Protein AF-A0A916NNS1-F1 (afdb_monomer_lite)

Radius of gyration: 16.17 Å; chains: 1; bounding box: 37×43×36 Å

Structure (mmCIF, N/CA/C/O backbone):
data_AF-A0A916NNS1-F1
#
_entry.id   AF-A0A916NNS1-F1
#
loop_
_atom_site.group_PDB
_atom_site.id
_atom_site.type_symbol
_atom_site.label_atom_id
_atom_site.label_alt_id
_atom_site.label_comp_id
_atom_site.label_asym_id
_atom_site.label_entity_id
_atom_site.label_seq_id
_atom_site.pdbx_PDB_ins_code
_atom_site.Cartn_x
_atom_site.Cartn_y
_atom_site.Cartn_z
_atom_site.occupancy
_atom_site.B_iso_or_equiv
_atom_site.auth_seq_id
_atom_site.auth_comp_id
_atom_site.auth_asym_id
_atom_site.auth_atom_id
_atom_site.pdbx_PDB_model_num
ATOM 1 N N . MET A 1 1 ? -0.940 -3.076 -14.529 1.00 65.62 1 MET A N 1
ATOM 2 C CA . MET A 1 1 ? -1.108 -4.507 -14.872 1.00 65.62 1 MET A CA 1
ATOM 3 C C . MET A 1 1 ? -2.119 -4.702 -16.014 1.00 65.62 1 MET A C 1
ATOM 5 O O . MET A 1 1 ? -3.296 -4.867 -15.731 1.00 65.62 1 MET A O 1
ATOM 9 N N . PRO A 1 2 ? -1.710 -4.638 -17.301 1.00 67.69 2 PRO A N 1
ATOM 10 C CA . PRO A 1 2 ? -2.622 -4.842 -18.445 1.00 67.69 2 PRO A CA 1
ATOM 11 C C . PRO A 1 2 ? -3.239 -6.236 -18.439 1.00 67.69 2 PRO A C 1
ATOM 13 O O . PRO A 1 2 ? -4.451 -6.387 -18.490 1.00 67.69 2 PRO A O 1
ATOM 16 N N . THR A 1 3 ? -2.366 -7.232 -18.328 1.00 78.81 3 THR A N 1
ATOM 17 C CA . THR A 1 3 ? -2.692 -8.636 -18.538 1.00 78.81 3 THR A CA 1
ATOM 18 C C . THR A 1 3 ? -3.651 -9.164 -17.479 1.00 78.81 3 THR A C 1
ATOM 20 O O . THR A 1 3 ? -4.584 -9.871 -17.817 1.00 78.81 3 THR A O 1
ATOM 23 N N . ALA A 1 4 ? -3.483 -8.774 -16.210 1.00 79.62 4 ALA A N 1
ATOM 24 C CA . ALA A 1 4 ? -4.420 -9.158 -15.151 1.00 79.62 4 ALA A CA 1
ATOM 25 C C . ALA A 1 4 ? -5.839 -8.628 -15.423 1.00 79.62 4 ALA A C 1
ATOM 27 O O . ALA A 1 4 ? -6.800 -9.367 -15.265 1.00 79.62 4 ALA A O 1
ATOM 28 N N . ARG A 1 5 ? -5.962 -7.387 -15.921 1.00 77.88 5 ARG A N 1
ATOM 29 C CA . ARG A 1 5 ? -7.256 -6.791 -16.286 1.00 77.88 5 ARG A CA 1
ATOM 30 C C . ARG A 1 5 ? -7.891 -7.482 -17.493 1.00 77.88 5 ARG A C 1
ATOM 32 O O . ARG A 1 5 ? -9.084 -7.736 -17.479 1.00 77.88 5 ARG A O 1
ATOM 39 N N . GLU A 1 6 ? -7.102 -7.774 -18.525 1.00 83.25 6 GLU A N 1
ATOM 40 C CA . GLU A 1 6 ? -7.573 -8.496 -19.720 1.00 83.25 6 GLU A CA 1
ATOM 41 C C . GLU A 1 6 ? -8.031 -9.925 -19.405 1.00 83.25 6 GLU A C 1
ATOM 43 O O . GLU A 1 6 ? -8.906 -10.445 -20.088 1.00 83.25 6 GLU A O 1
ATOM 48 N N . LEU A 1 7 ? -7.456 -10.546 -18.372 1.00 88.75 7 LEU A N 1
ATOM 49 C CA . LEU A 1 7 ? -7.807 -11.889 -17.910 1.00 88.75 7 LEU A CA 1
ATOM 50 C C . LEU A 1 7 ? -8.860 -11.902 -16.789 1.00 88.75 7 LEU A C 1
ATOM 52 O O . LEU A 1 7 ? -9.134 -12.974 -16.260 1.00 88.75 7 LEU A O 1
ATOM 56 N N . GLU A 1 8 ? -9.413 -10.744 -16.408 1.00 85.31 8 GLU A N 1
ATOM 57 C CA . GLU A 1 8 ? -10.371 -10.603 -15.295 1.00 85.31 8 GLU A CA 1
ATOM 58 C C . GLU A 1 8 ? -9.856 -11.196 -13.967 1.00 85.31 8 GLU A C 1
ATOM 60 O O . GLU A 1 8 ? -10.597 -11.775 -13.175 1.00 85.31 8 GLU A O 1
ATOM 65 N N . ILE A 1 9 ? -8.551 -11.061 -13.719 1.00 83.38 9 ILE A N 1
ATOM 66 C CA . ILE A 1 9 ? -7.900 -11.501 -12.484 1.00 83.38 9 ILE A CA 1
ATOM 67 C C . ILE A 1 9 ? -7.786 -10.313 -11.532 1.00 83.38 9 ILE A C 1
ATOM 69 O O . ILE A 1 9 ? -7.080 -9.339 -11.818 1.00 83.38 9 ILE A O 1
ATOM 73 N N . ASP A 1 10 ? -8.409 -10.439 -10.362 1.00 79.06 10 ASP A N 1
ATOM 74 C CA . ASP A 1 10 ? -8.270 -9.470 -9.278 1.00 79.06 10 ASP A CA 1
ATOM 75 C C . ASP A 1 10 ? -6.840 -9.444 -8.721 1.00 79.06 10 ASP A C 1
ATOM 77 O O . ASP A 1 10 ? -6.201 -10.479 -8.503 1.00 79.06 10 ASP A O 1
ATOM 81 N N . VAL A 1 11 ? -6.335 -8.241 -8.440 1.00 77.38 11 VAL A N 1
ATOM 82 C CA . VAL A 1 11 ? -4.987 -8.040 -7.893 1.00 77.38 11 VAL A CA 1
ATOM 83 C C . VAL A 1 11 ? -5.076 -7.579 -6.442 1.00 77.38 11 VAL A C 1
ATOM 85 O O . VAL A 1 11 ? -5.540 -6.474 -6.155 1.00 77.38 11 VAL A O 1
ATOM 88 N N . VAL A 1 12 ? -4.559 -8.401 -5.523 1.00 78.94 12 VAL A N 1
ATOM 89 C CA . VAL A 1 12 ? -4.379 -8.025 -4.114 1.00 78.94 12 VAL A CA 1
ATOM 90 C C . VAL A 1 12 ? -2.991 -7.430 -3.912 1.00 78.94 12 VAL A C 1
ATOM 92 O O . VAL A 1 12 ? -1.973 -8.052 -4.213 1.00 78.94 12 VAL A O 1
ATOM 95 N N . ALA A 1 13 ? -2.958 -6.218 -3.377 1.00 75.75 13 ALA A N 1
ATOM 96 C CA . ALA A 1 13 ? -1.754 -5.431 -3.201 1.00 75.75 13 ALA A CA 1
ATOM 97 C C . ALA A 1 13 ? -1.299 -5.457 -1.731 1.00 75.75 13 ALA A C 1
ATOM 99 O O . ALA A 1 13 ? -2.061 -5.075 -0.843 1.00 75.75 13 ALA A O 1
ATOM 100 N N . PHE A 1 14 ? -0.069 -5.902 -1.457 1.00 73.56 14 PHE A N 1
ATOM 101 C CA . PHE A 1 14 ? 0.486 -5.993 -0.101 1.00 73.56 14 PHE A CA 1
ATOM 102 C C . PHE A 1 14 ? 1.925 -5.463 -0.058 1.00 73.56 14 PHE A C 1
ATOM 104 O O . PHE A 1 14 ? 2.679 -5.607 -1.016 1.00 73.56 14 PHE A O 1
ATOM 111 N N . GLY A 1 15 ? 2.316 -4.855 1.063 1.00 69.56 15 GLY A N 1
ATOM 112 C CA . GLY A 1 15 ? 3.644 -4.264 1.236 1.00 69.56 15 GLY A CA 1
ATOM 113 C C . GLY A 1 15 ? 3.608 -3.022 2.119 1.00 69.56 15 GLY A C 1
ATOM 114 O O . GLY A 1 15 ? 2.571 -2.662 2.678 1.00 69.56 15 GLY A O 1
ATOM 115 N N . THR A 1 16 ? 4.752 -2.359 2.268 1.00 60.41 16 THR A N 1
ATOM 116 C CA . THR A 1 16 ? 4.786 -1.021 2.866 1.00 60.41 16 THR A CA 1
ATOM 117 C C . THR A 1 16 ? 4.241 -0.009 1.857 1.00 60.41 16 THR A C 1
ATOM 119 O O . THR A 1 16 ? 4.397 -0.186 0.650 1.00 60.41 16 THR A O 1
ATOM 122 N N . ALA A 1 17 ? 3.610 1.070 2.334 1.00 58.50 17 ALA A N 1
ATOM 123 C CA . ALA A 1 17 ? 3.051 2.112 1.461 1.00 58.50 17 ALA A CA 1
ATOM 124 C C . ALA A 1 17 ? 4.088 2.676 0.470 1.00 58.50 17 ALA A C 1
ATOM 126 O O . ALA A 1 17 ? 3.743 3.038 -0.649 1.00 58.50 17 ALA A O 1
ATOM 127 N N . HIS A 1 18 ? 5.364 2.680 0.866 1.00 53.19 18 HIS A N 1
ATOM 128 C CA . HIS A 1 18 ? 6.486 3.087 0.025 1.00 53.19 18 HIS A CA 1
ATOM 129 C C . HIS A 1 18 ? 6.699 2.141 -1.172 1.00 53.19 18 HIS A C 1
ATOM 131 O O . HIS A 1 18 ? 6.821 2.621 -2.287 1.00 53.19 18 HIS A O 1
ATOM 137 N N . GLY A 1 19 ? 6.587 0.817 -1.000 1.00 52.56 19 GLY A N 1
ATOM 138 C CA . GLY A 1 19 ? 6.632 -0.142 -2.118 1.00 52.56 19 GLY A CA 1
ATOM 139 C C . GLY A 1 19 ? 5.365 -0.173 -2.986 1.00 52.56 19 GLY A C 1
ATOM 140 O O . GLY A 1 19 ? 5.418 -0.594 -4.141 1.00 52.56 19 GLY A O 1
ATOM 141 N N . LEU A 1 20 ? 4.230 0.287 -2.444 1.00 56.88 20 LEU A N 1
ATOM 142 C CA . LEU A 1 20 ? 2.964 0.405 -3.174 1.00 56.88 20 LEU A CA 1
ATOM 143 C C . LEU A 1 20 ? 2.952 1.612 -4.117 1.00 56.88 20 LEU A C 1
ATOM 145 O O . LEU A 1 20 ? 2.533 1.516 -5.266 1.00 56.88 20 LEU A O 1
ATOM 149 N N . LEU A 1 21 ? 3.411 2.752 -3.602 1.00 55.38 21 LEU A N 1
ATOM 150 C CA . LEU A 1 21 ? 3.492 4.008 -4.341 1.00 55.38 21 LEU A CA 1
ATOM 151 C C . LEU A 1 21 ? 4.770 4.087 -5.180 1.00 55.38 21 LEU A C 1
ATOM 153 O O . LEU A 1 21 ? 4.821 4.816 -6.166 1.00 55.38 21 LEU A O 1
ATOM 157 N N . GLY A 1 22 ? 5.786 3.315 -4.802 1.00 49.50 22 GLY A N 1
ATOM 158 C CA . GLY A 1 22 ? 7.059 3.258 -5.473 1.00 49.50 22 GLY A CA 1
ATOM 159 C C . GLY A 1 22 ? 7.268 2.002 -6.292 1.00 49.50 22 GLY A C 1
ATOM 160 O O . GLY A 1 22 ? 8.103 1.198 -5.940 1.00 49.50 22 GLY A O 1
ATOM 161 N N . GLY A 1 23 ? 6.567 1.844 -7.418 1.00 46.56 23 GLY A N 1
ATOM 162 C CA . GLY A 1 23 ? 7.264 1.372 -8.630 1.00 46.56 23 GLY A CA 1
ATOM 163 C C . GLY A 1 23 ? 7.114 -0.039 -9.123 1.00 46.56 23 GLY A C 1
ATOM 164 O O . GLY A 1 23 ? 7.353 -0.284 -10.303 1.00 46.56 23 GLY A O 1
ATOM 165 N N . THR A 1 24 ? 6.619 -0.954 -8.303 1.00 46.97 24 THR A N 1
ATOM 166 C CA . THR A 1 24 ? 6.037 -2.185 -8.868 1.00 46.97 24 THR A CA 1
ATOM 167 C C . THR A 1 24 ? 4.640 -1.931 -9.451 1.00 46.97 24 THR A C 1
ATOM 169 O O . THR A 1 24 ? 4.156 -2.698 -10.286 1.00 46.97 24 THR A O 1
ATOM 172 N N . PHE A 1 25 ? 4.034 -0.791 -9.107 1.00 50.25 25 PHE A N 1
ATOM 173 C CA . PHE A 1 25 ? 2.835 -0.234 -9.725 1.00 50.25 25 PHE A CA 1
ATOM 174 C C . PHE A 1 25 ? 3.243 0.738 -10.841 1.00 50.25 25 PHE A C 1
ATOM 176 O O . PHE A 1 25 ? 3.473 1.920 -10.614 1.00 50.25 25 PHE A O 1
ATOM 183 N N . SER A 1 26 ? 3.414 0.212 -12.057 1.00 44.66 26 SER A N 1
ATOM 184 C CA . SER A 1 26 ? 3.824 1.004 -13.222 1.00 44.66 26 SER A CA 1
ATOM 185 C C . SER A 1 26 ? 2.824 2.123 -13.557 1.00 44.66 26 SER A C 1
ATOM 187 O O . SER A 1 26 ? 1.612 1.902 -13.636 1.00 44.66 26 SER A O 1
ATOM 189 N N . LYS A 1 27 ? 3.418 3.291 -13.819 1.00 48.19 27 LYS A N 1
ATOM 190 C CA . LYS A 1 27 ? 2.908 4.610 -14.232 1.00 48.19 27 LYS A CA 1
ATOM 191 C C . LYS A 1 27 ? 1.844 4.611 -15.345 1.00 48.19 27 LYS A C 1
ATOM 193 O O . LYS A 1 27 ? 1.130 5.591 -15.506 1.00 48.19 27 LYS A O 1
ATOM 198 N N . ASP A 1 28 ? 1.701 3.515 -16.090 1.00 45.53 28 ASP A N 1
ATOM 199 C CA . ASP A 1 28 ? 0.904 3.487 -17.324 1.00 45.53 28 ASP A CA 1
ATOM 200 C C . ASP A 1 28 ? -0.556 3.035 -17.153 1.00 45.53 28 ASP A C 1
ATOM 202 O O . ASP A 1 28 ? -1.278 2.906 -18.145 1.00 45.53 28 ASP A O 1
ATOM 206 N N . LYS A 1 29 ? -1.012 2.694 -15.938 1.00 48.97 29 LYS A N 1
ATOM 207 C CA . LYS A 1 29 ? -2.330 2.047 -15.746 1.00 48.97 29 LYS A CA 1
ATOM 208 C C . LYS A 1 29 ? -3.040 2.459 -14.470 1.00 48.97 29 LYS A C 1
ATOM 210 O O . LYS A 1 29 ? -3.519 1.599 -13.731 1.00 48.97 29 LYS A O 1
ATOM 215 N N . VAL A 1 30 ? -3.135 3.760 -14.231 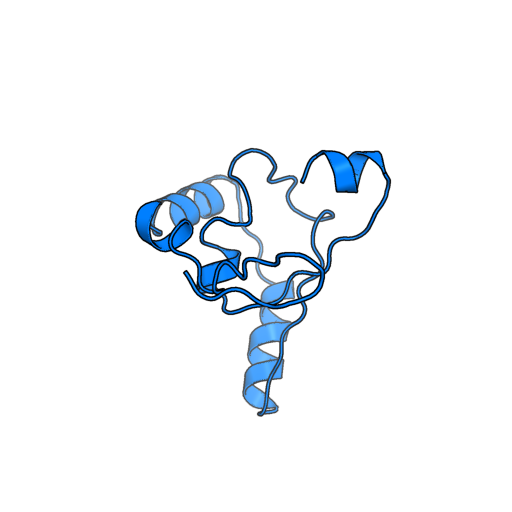1.00 46.69 30 VAL A N 1
ATOM 216 C CA . VAL A 1 30 ? -4.051 4.260 -13.210 1.00 46.69 30 VAL A CA 1
ATOM 217 C C . VAL A 1 30 ? -5.447 4.375 -13.824 1.00 46.69 30 VAL A C 1
ATOM 219 O O . VAL A 1 30 ? -5.846 5.404 -14.350 1.00 46.69 30 VAL A O 1
ATOM 222 N N . ASP A 1 31 ? -6.165 3.254 -13.818 1.00 48.53 31 ASP A N 1
ATOM 223 C CA . ASP A 1 31 ? -7.625 3.259 -13.853 1.00 48.53 31 ASP A CA 1
ATOM 224 C C . ASP A 1 31 ? -8.075 3.330 -12.389 1.00 48.53 31 ASP A C 1
ATOM 226 O O . ASP A 1 31 ? -7.893 2.385 -11.612 1.00 48.53 31 ASP A O 1
ATOM 230 N N . HIS A 1 32 ? -8.490 4.527 -11.977 1.00 54.12 32 HIS A N 1
ATOM 231 C CA . HIS A 1 32 ? -8.734 4.910 -10.591 1.00 54.12 32 HIS A CA 1
ATOM 232 C C . HIS A 1 32 ? -9.990 4.215 -10.035 1.00 54.12 32 HIS A C 1
ATOM 234 O O . HIS A 1 32 ? -11.053 4.819 -9.966 1.00 54.12 32 HIS A O 1
ATOM 240 N N . GLY A 1 33 ? -9.901 2.953 -9.615 1.00 51.06 33 GLY A N 1
ATOM 241 C CA . GLY A 1 33 ? -10.939 2.397 -8.736 1.00 51.06 33 GLY A CA 1
ATOM 242 C C . GLY A 1 33 ? -10.993 0.884 -8.609 1.00 51.06 33 GLY A C 1
ATOM 243 O O . GLY A 1 33 ? -11.188 0.393 -7.504 1.00 51.06 33 GLY A O 1
ATOM 244 N N . ASN A 1 34 ? -10.781 0.138 -9.696 1.00 53.41 34 ASN A N 1
ATOM 245 C CA . ASN A 1 34 ? -11.162 -1.284 -9.725 1.00 53.41 34 ASN A CA 1
ATOM 246 C C . ASN A 1 34 ? -10.015 -2.280 -9.902 1.00 53.41 34 ASN A C 1
ATOM 248 O O . ASN A 1 34 ? -10.240 -3.480 -9.820 1.00 53.41 34 ASN A O 1
ATOM 252 N N . ALA A 1 35 ? -8.788 -1.828 -10.156 1.00 61.00 35 ALA A N 1
ATOM 253 C CA . ALA A 1 35 ? -7.712 -2.765 -10.476 1.00 61.00 35 ALA A CA 1
ATOM 254 C C . ALA A 1 35 ? -7.053 -3.402 -9.240 1.00 61.00 35 ALA A C 1
ATOM 256 O O . ALA A 1 35 ? -6.330 -4.389 -9.387 1.00 61.00 35 ALA A O 1
ATOM 257 N N . HIS A 1 36 ? -7.224 -2.823 -8.045 1.00 70.62 36 HIS A N 1
ATOM 258 C CA . HIS A 1 36 ? -6.374 -3.133 -6.894 1.00 70.62 36 HIS A CA 1
ATOM 259 C C . HIS A 1 36 ? -7.152 -3.186 -5.580 1.00 70.62 36 HIS A C 1
ATOM 261 O O . HIS A 1 36 ? -7.786 -2.212 -5.184 1.00 70.62 36 HIS A O 1
ATOM 267 N N . ILE A 1 37 ? -7.019 -4.304 -4.866 1.00 76.38 37 ILE A N 1
ATOM 268 C CA . ILE A 1 37 ? -7.566 -4.495 -3.521 1.00 76.38 37 ILE A CA 1
ATOM 269 C C . ILE A 1 37 ? -6.399 -4.444 -2.523 1.00 76.38 37 ILE A C 1
ATOM 271 O O . ILE A 1 37 ? -5.566 -5.356 -2.520 1.00 76.38 37 ILE A O 1
ATOM 275 N N . PRO A 1 38 ? -6.275 -3.404 -1.679 1.00 77.12 38 PRO A N 1
ATOM 276 C CA . PRO A 1 38 ? -5.186 -3.329 -0.711 1.00 77.12 38 PRO A CA 1
ATOM 277 C C . PRO A 1 38 ? -5.412 -4.295 0.460 1.00 77.12 38 PRO A C 1
ATOM 279 O O . PRO A 1 38 ? -6.480 -4.314 1.071 1.00 77.12 38 PRO A O 1
ATOM 282 N N . LEU A 1 39 ? -4.375 -5.050 0.832 1.00 82.88 39 LEU A N 1
ATOM 283 C CA . LEU A 1 39 ? -4.345 -5.840 2.061 1.00 82.88 39 LEU A CA 1
ATOM 284 C C . LEU A 1 39 ? -3.503 -5.124 3.120 1.00 82.88 39 LEU A C 1
ATOM 286 O O . LEU A 1 39 ? -2.271 -5.142 3.078 1.00 82.88 39 LEU A O 1
ATOM 290 N N . ILE A 1 40 ? -4.173 -4.509 4.095 1.00 82.88 40 ILE A N 1
ATOM 291 C CA . ILE A 1 40 ? -3.514 -3.734 5.149 1.00 82.88 40 ILE A CA 1
ATOM 292 C C . ILE A 1 40 ? -3.378 -4.560 6.430 1.00 82.88 40 ILE A C 1
ATOM 294 O O . ILE A 1 40 ? -4.363 -4.910 7.077 1.00 82.88 40 ILE A O 1
ATOM 298 N N . GLY A 1 41 ? -2.136 -4.837 6.830 1.00 83.06 41 GLY A N 1
ATOM 299 C CA . GLY A 1 41 ? -1.830 -5.453 8.120 1.00 83.06 41 GLY A CA 1
ATOM 300 C C . GLY A 1 41 ? -1.705 -4.409 9.233 1.00 83.06 41 GLY A C 1
ATOM 301 O O . GLY A 1 41 ? -0.888 -3.497 9.135 1.00 83.06 41 GLY A O 1
ATOM 302 N N . ALA A 1 42 ? -2.451 -4.569 10.329 1.00 88.12 42 ALA A N 1
ATOM 303 C CA . ALA A 1 42 ? -2.354 -3.709 11.509 1.00 88.12 42 ALA A CA 1
ATOM 304 C C . ALA A 1 42 ? -2.268 -4.544 12.794 1.00 88.12 42 ALA A C 1
ATOM 306 O O . ALA A 1 42 ? -3.081 -5.434 13.025 1.00 88.12 42 ALA A O 1
ATOM 307 N N . ARG A 1 43 ? -1.296 -4.236 13.666 1.00 92.38 43 ARG A N 1
ATOM 308 C CA . ARG A 1 43 ? -1.153 -4.901 14.981 1.00 92.38 43 ARG A CA 1
ATOM 309 C C . ARG A 1 43 ? -1.967 -4.225 16.086 1.00 92.38 43 ARG A C 1
ATOM 311 O O . ARG A 1 43 ? -2.117 -4.784 17.167 1.00 92.38 43 ARG A O 1
ATOM 318 N N . LYS A 1 44 ? -2.448 -3.003 15.843 1.00 94.69 44 LYS A N 1
ATOM 319 C CA . LYS A 1 44 ? -3.208 -2.187 16.799 1.00 94.69 44 LYS A CA 1
ATOM 320 C C . LYS A 1 44 ? -4.527 -1.757 16.170 1.00 94.69 44 LYS A C 1
ATOM 322 O O . LYS A 1 44 ? -4.539 -1.294 15.032 1.00 94.69 44 LYS A O 1
ATOM 327 N N . VAL A 1 45 ? -5.609 -1.808 16.945 1.00 95.56 45 VAL A N 1
ATOM 328 C CA . VAL A 1 45 ? -6.953 -1.402 16.492 1.00 95.56 45 VAL A CA 1
ATOM 329 C C . VAL A 1 45 ? -6.962 0.038 15.980 1.00 95.56 45 VAL A C 1
ATOM 331 O O . VAL A 1 45 ? -7.541 0.305 14.935 1.00 95.56 45 VAL A O 1
ATOM 334 N N . ASN A 1 46 ? -6.263 0.958 16.651 1.00 95.50 46 ASN A N 1
ATOM 335 C CA . ASN A 1 46 ? -6.196 2.354 16.206 1.00 95.50 46 ASN A CA 1
ATOM 336 C C . ASN A 1 46 ? -5.571 2.491 14.810 1.00 95.50 46 ASN A C 1
ATOM 338 O O . ASN A 1 46 ? -6.058 3.281 14.016 1.00 95.50 46 ASN A O 1
ATOM 342 N N . GLN A 1 47 ? -4.552 1.690 14.479 1.00 90.56 47 GLN A N 1
ATOM 343 C CA . GLN A 1 47 ? -3.938 1.714 13.146 1.00 90.56 47 GLN A CA 1
ATOM 344 C C . GLN A 1 47 ? -4.906 1.205 12.076 1.00 90.56 47 GLN A C 1
ATOM 346 O O . GLN A 1 47 ? -5.034 1.839 11.038 1.00 90.56 47 GLN A O 1
ATOM 351 N N . LEU A 1 48 ? -5.640 0.122 12.356 1.00 90.56 48 LEU A N 1
ATOM 352 C CA . LEU A 1 48 ? -6.685 -0.368 11.455 1.00 90.56 48 LEU A CA 1
ATOM 353 C C . LEU A 1 48 ? -7.770 0.694 11.227 1.00 90.56 48 LEU A C 1
ATOM 355 O O . LEU A 1 48 ? -8.189 0.912 10.094 1.00 90.56 48 LEU A O 1
ATOM 359 N N . ARG A 1 49 ? -8.199 1.383 12.294 1.00 92.56 49 ARG A N 1
ATOM 360 C CA . ARG A 1 49 ? -9.187 2.468 12.199 1.00 92.56 49 ARG A CA 1
ATOM 361 C C . ARG A 1 49 ? -8.690 3.617 11.329 1.00 92.56 49 ARG A C 1
ATOM 363 O O . ARG A 1 49 ? -9.467 4.110 10.525 1.00 92.56 49 ARG A O 1
ATOM 370 N N . GLU A 1 50 ? -7.428 4.024 11.459 1.00 90.06 50 GLU A N 1
ATOM 371 C CA . GLU A 1 50 ? -6.847 5.036 10.567 1.00 90.06 50 GLU A CA 1
ATOM 372 C C . GLU A 1 50 ? -6.814 4.557 9.109 1.00 90.06 50 GLU A C 1
ATOM 374 O O . GLU A 1 50 ? -7.183 5.310 8.215 1.00 90.06 50 GLU A O 1
ATOM 379 N N . SER A 1 51 ? -6.449 3.297 8.853 1.00 87.25 51 SER A N 1
ATOM 380 C CA . SER A 1 51 ? -6.436 2.751 7.491 1.00 87.25 51 SER A CA 1
ATOM 381 C C . SER A 1 51 ? -7.826 2.722 6.848 1.00 87.25 51 SER A C 1
ATOM 383 O O . SER A 1 51 ? -7.948 3.043 5.668 1.00 87.25 51 SER A O 1
ATOM 385 N N . ILE A 1 52 ? -8.877 2.399 7.608 1.00 90.62 52 ILE A N 1
ATOM 386 C CA . ILE A 1 52 ? -10.264 2.373 7.108 1.00 90.62 52 ILE A CA 1
ATOM 387 C C . ILE A 1 52 ? -10.725 3.760 6.639 1.00 90.62 52 ILE A C 1
ATOM 389 O O . ILE A 1 52 ? -11.429 3.847 5.637 1.00 90.62 52 ILE A O 1
ATOM 393 N N . LYS A 1 53 ? -10.283 4.848 7.286 1.00 90.12 53 LYS A N 1
ATOM 394 C CA . LYS A 1 53 ? -10.633 6.219 6.867 1.00 90.12 53 LYS A CA 1
ATOM 395 C C . LYS A 1 53 ? -10.158 6.561 5.452 1.00 90.12 53 LYS A C 1
ATOM 397 O O . LYS A 1 53 ? -10.688 7.489 4.853 1.00 90.12 53 LYS A O 1
ATOM 402 N N . SER A 1 54 ? -9.188 5.828 4.892 1.00 86.19 54 SER A N 1
ATOM 403 C CA . SER A 1 54 ? -8.760 6.046 3.501 1.00 86.19 54 SER A CA 1
ATOM 404 C C . SER A 1 54 ? -9.890 5.846 2.483 1.00 86.19 54 SER A C 1
ATOM 406 O O . SER A 1 54 ? -9.852 6.471 1.429 1.00 86.19 54 SER A O 1
ATOM 408 N N . LEU A 1 55 ? -10.922 5.058 2.817 1.00 86.12 55 LEU A N 1
ATOM 409 C CA . LEU A 1 55 ? -12.114 4.861 1.982 1.00 86.12 55 LEU A CA 1
ATOM 410 C C . LEU A 1 55 ? -12.933 6.147 1.774 1.00 86.12 55 LEU A C 1
ATOM 412 O O . LEU A 1 55 ? -13.716 6.226 0.835 1.00 86.12 55 LEU A O 1
ATOM 416 N N . GLU A 1 56 ? -12.766 7.148 2.640 1.00 89.19 56 GLU A N 1
ATOM 417 C CA . GLU A 1 56 ? -13.463 8.438 2.558 1.00 89.19 56 GLU A CA 1
ATOM 418 C C . GLU A 1 56 ? -12.662 9.487 1.759 1.00 89.19 56 GLU A C 1
ATOM 420 O O . GLU A 1 56 ? -13.159 10.580 1.472 1.00 89.19 56 GLU A O 1
ATOM 425 N N . VAL A 1 57 ? -11.415 9.178 1.386 1.00 86.88 57 VAL A N 1
ATOM 426 C CA . VAL A 1 57 ? -10.525 10.099 0.672 1.00 86.88 57 VAL A CA 1
ATOM 427 C C . VAL A 1 57 ? -10.855 10.093 -0.817 1.00 86.88 57 VAL A C 1
ATOM 429 O O . VAL A 1 57 ? -10.735 9.076 -1.493 1.00 86.88 57 VAL A O 1
ATOM 432 N N . HIS A 1 58 ? -11.203 11.265 -1.342 1.00 86.12 58 HIS A N 1
ATOM 433 C CA . HIS A 1 58 ? -11.467 11.472 -2.762 1.00 86.12 58 HIS A CA 1
ATOM 434 C C . HIS A 1 58 ? -10.343 12.314 -3.363 1.00 86.12 58 HIS A C 1
ATOM 436 O O . HIS A 1 58 ? -10.137 13.459 -2.961 1.00 86.12 58 HIS A O 1
ATOM 442 N N . LEU A 1 59 ? -9.607 11.745 -4.315 1.00 83.44 59 LEU A N 1
ATOM 443 C CA . LEU A 1 59 ? -8.524 12.428 -5.018 1.00 83.44 59 LEU A CA 1
ATOM 444 C C . LEU A 1 59 ? -8.998 12.832 -6.412 1.00 83.44 59 LEU A C 1
ATOM 446 O O . LEU A 1 59 ? -9.578 12.022 -7.132 1.00 83.44 59 LEU A O 1
ATOM 450 N N . ASN A 1 60 ? -8.729 14.076 -6.803 1.00 85.00 60 ASN A N 1
ATOM 451 C CA . ASN A 1 60 ? -8.862 14.490 -8.198 1.00 85.00 60 ASN A CA 1
ATOM 452 C C . ASN A 1 60 ? -7.548 14.235 -8.961 1.00 85.00 60 ASN A C 1
ATOM 454 O O . ASN A 1 60 ? -6.502 13.960 -8.370 1.00 85.00 60 ASN A O 1
ATOM 458 N N . GLU A 1 61 ? -7.583 14.378 -10.285 1.00 82.69 61 GLU A N 1
ATOM 459 C CA . GLU A 1 61 ? -6.417 14.141 -11.145 1.00 82.69 61 GLU A CA 1
ATOM 460 C C . GLU A 1 61 ? -5.191 14.990 -10.778 1.00 82.69 61 GLU A C 1
ATOM 462 O O . GLU A 1 61 ? -4.053 14.542 -10.920 1.00 82.69 61 GLU A O 1
ATOM 467 N N . ASN A 1 62 ? -5.397 16.229 -10.326 1.00 86.94 62 ASN A N 1
ATOM 468 C CA . ASN A 1 62 ? -4.303 17.116 -9.944 1.00 86.94 62 ASN A CA 1
ATOM 469 C C . ASN A 1 62 ? -3.647 16.668 -8.630 1.00 86.94 62 ASN A C 1
ATOM 471 O O . ASN A 1 62 ? -2.423 16.724 -8.504 1.00 86.94 62 ASN A O 1
ATOM 475 N N . ASP A 1 63 ? -4.436 16.183 -7.670 1.00 86.00 63 ASP A N 1
ATOM 476 C CA . ASP A 1 63 ? -3.912 15.599 -6.437 1.00 86.00 63 ASP A CA 1
ATOM 477 C C . ASP A 1 63 ? -3.081 14.351 -6.718 1.00 86.00 63 ASP A C 1
ATOM 479 O O . ASP A 1 63 ? -1.974 14.238 -6.192 1.00 86.00 63 ASP A O 1
ATOM 483 N N . VAL A 1 64 ? -3.558 13.466 -7.599 1.00 81.88 64 VAL A N 1
ATOM 484 C CA . VAL A 1 64 ? -2.806 12.269 -8.000 1.00 81.88 64 VAL A CA 1
ATOM 485 C C . VAL A 1 64 ? -1.467 12.653 -8.632 1.00 81.88 64 VAL A C 1
ATOM 487 O O . VAL A 1 64 ? -0.423 12.229 -8.143 1.00 81.88 64 VAL A O 1
ATOM 490 N N . LYS A 1 65 ? -1.466 13.544 -9.634 1.00 80.94 65 LYS A N 1
ATOM 491 C CA . LYS A 1 65 ? -0.232 14.022 -10.293 1.00 80.94 65 LYS A CA 1
ATOM 492 C C . LYS A 1 65 ? 0.760 14.636 -9.302 1.00 80.94 65 LYS A C 1
ATOM 494 O O . LYS A 1 65 ? 1.975 14.487 -9.441 1.00 80.94 65 LYS A O 1
ATOM 499 N N . ARG A 1 66 ? 0.252 15.351 -8.294 1.00 85.50 66 ARG A N 1
ATOM 500 C CA . ARG A 1 66 ? 1.074 15.958 -7.241 1.00 85.50 66 ARG A CA 1
ATOM 501 C C . ARG A 1 66 ? 1.688 14.907 -6.317 1.00 85.50 66 ARG A C 1
ATOM 503 O O . ARG A 1 66 ? 2.861 15.044 -5.978 1.00 85.50 66 ARG A O 1
ATOM 510 N N . ILE A 1 67 ? 0.921 13.891 -5.921 1.00 81.94 67 ILE A N 1
ATOM 511 C CA . ILE A 1 67 ? 1.397 12.776 -5.088 1.00 81.94 67 ILE A CA 1
ATOM 512 C C . ILE A 1 67 ? 2.478 11.987 -5.831 1.00 81.94 67 ILE A C 1
ATOM 514 O O . ILE A 1 67 ? 3.538 11.737 -5.266 1.00 81.94 67 ILE A O 1
ATOM 518 N N . GLU A 1 68 ? 2.258 11.673 -7.107 1.00 76.25 68 GLU A N 1
ATOM 519 C CA . GLU A 1 68 ? 3.228 10.953 -7.940 1.00 76.25 68 GLU A CA 1
ATOM 520 C C . GLU A 1 68 ? 4.556 11.706 -8.058 1.00 76.25 68 GLU A C 1
ATOM 522 O O . GLU A 1 68 ? 5.624 11.118 -7.926 1.00 76.25 68 GLU A O 1
ATOM 527 N N . LYS A 1 69 ? 4.509 13.031 -8.243 1.00 82.19 69 LYS A N 1
ATOM 528 C CA . LYS A 1 69 ? 5.720 13.860 -8.328 1.00 82.19 69 LYS A CA 1
ATOM 529 C C . LYS A 1 69 ? 6.488 13.947 -7.004 1.00 82.19 69 LYS A C 1
ATOM 531 O O . LYS A 1 69 ? 7.675 14.271 -7.015 1.00 82.19 69 LYS A O 1
ATOM 536 N N . ALA A 1 70 ? 5.828 13.710 -5.872 1.00 84.25 70 ALA A N 1
ATOM 537 C CA . ALA A 1 70 ? 6.453 13.801 -4.558 1.00 84.25 70 ALA A CA 1
ATOM 538 C C . ALA A 1 70 ? 7.378 12.611 -4.244 1.00 84.25 70 ALA A C 1
ATOM 540 O O . ALA A 1 70 ? 8.160 12.709 -3.300 1.00 84.25 70 ALA A O 1
ATOM 541 N N . ILE A 1 71 ? 7.310 11.518 -5.015 1.00 71.94 71 ILE A N 1
ATOM 542 C CA . ILE A 1 71 ? 8.091 10.298 -4.783 1.00 71.94 71 ILE A CA 1
ATOM 543 C C . ILE A 1 71 ? 9.118 10.130 -5.922 1.00 71.94 71 ILE A C 1
ATOM 545 O O . ILE A 1 71 ? 8.724 10.000 -7.082 1.00 71.94 71 ILE A O 1
ATOM 549 N N . PRO A 1 72 ? 10.436 10.147 -5.643 1.00 68.31 72 PRO A N 1
ATOM 550 C CA . PRO A 1 72 ? 11.464 10.023 -6.679 1.00 68.31 72 PRO A CA 1
ATOM 551 C C . PRO A 1 72 ? 11.508 8.611 -7.274 1.00 68.31 72 PRO A C 1
ATOM 553 O O . PRO A 1 72 ? 11.664 7.659 -6.524 1.00 68.31 72 PRO A O 1
ATOM 556 N N . GLU A 1 73 ? 11.513 8.455 -8.604 1.00 66.88 73 GLU A N 1
ATOM 557 C CA . GLU A 1 73 ? 11.539 7.142 -9.297 1.00 66.88 73 GLU A CA 1
ATOM 558 C C . GLU A 1 73 ? 12.687 6.189 -8.893 1.00 66.88 73 GLU A C 1
ATOM 560 O O . GLU A 1 73 ? 12.602 4.979 -9.100 1.00 66.88 73 GLU A O 1
ATOM 565 N N . ALA A 1 74 ? 13.763 6.696 -8.292 1.00 60.44 74 ALA A N 1
ATOM 566 C CA . ALA A 1 74 ? 14.835 5.858 -7.757 1.00 60.44 74 ALA A CA 1
ATOM 567 C C . ALA A 1 74 ? 14.420 5.111 -6.471 1.00 60.44 74 ALA A C 1
ATOM 569 O O . ALA A 1 74 ? 14.774 3.950 -6.297 1.00 60.44 74 ALA A O 1
ATOM 570 N N . GLU A 1 75 ? 13.601 5.730 -5.613 1.00 59.47 75 GLU A N 1
ATOM 571 C CA . GLU A 1 75 ? 13.046 5.112 -4.392 1.00 59.47 75 GLU A CA 1
ATOM 572 C C . GLU A 1 75 ? 11.980 4.043 -4.688 1.00 59.47 75 GLU A C 1
ATOM 574 O O . GLU A 1 75 ? 11.518 3.331 -3.803 1.00 59.47 75 GLU A O 1
ATOM 579 N N . ILE A 1 76 ? 11.595 3.964 -5.957 1.00 59.97 76 ILE A N 1
ATOM 580 C CA . ILE A 1 76 ? 10.478 3.220 -6.528 1.00 59.97 76 ILE A CA 1
ATOM 581 C C . ILE A 1 76 ? 10.995 1.925 -7.210 1.00 59.97 76 ILE A C 1
ATO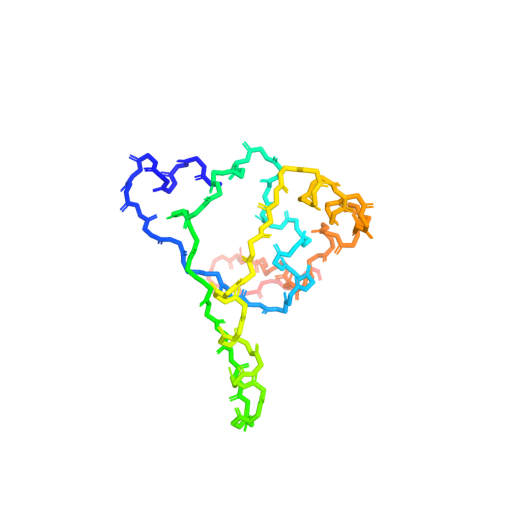M 583 O O . ILE A 1 76 ? 10.294 0.929 -7.340 1.00 59.97 76 ILE A O 1
ATOM 587 N N . SER A 1 77 ? 12.257 1.884 -7.643 1.00 54.47 77 SER A N 1
ATOM 588 C CA . SER A 1 77 ? 12.802 0.746 -8.409 1.00 54.47 77 SER A CA 1
ATOM 589 C C . SER A 1 77 ? 13.785 -0.125 -7.615 1.00 54.47 77 SER A C 1
ATOM 591 O O . SER A 1 77 ? 14.049 -1.273 -7.979 1.00 54.47 77 SER A O 1
ATOM 593 N N . GLU A 1 78 ? 14.314 0.379 -6.498 1.00 52.25 78 GLU A N 1
ATOM 594 C CA . GLU A 1 78 ? 15.194 -0.402 -5.627 1.00 52.25 78 GLU A CA 1
ATOM 595 C C . GLU A 1 78 ? 14.358 -1.328 -4.734 1.00 52.25 78 GLU A C 1
ATOM 597 O O . GLU A 1 78 ? 13.628 -0.905 -3.839 1.00 52.25 78 GLU A O 1
ATOM 602 N N . GLY A 1 79 ? 14.422 -2.624 -5.046 1.00 55.91 79 GLY A N 1
ATOM 603 C CA . GLY A 1 79 ? 13.532 -3.649 -4.519 1.00 55.91 79 GLY A CA 1
ATOM 604 C C . GLY A 1 79 ? 13.429 -3.666 -2.995 1.00 55.91 79 GLY A C 1
ATOM 605 O O . GLY A 1 79 ? 14.320 -4.152 -2.302 1.00 55.91 79 GLY A O 1
ATOM 606 N N . SER A 1 80 ? 12.255 -3.283 -2.481 1.00 55.59 80 SER A N 1
ATOM 607 C CA . SER A 1 80 ? 11.828 -3.615 -1.112 1.00 55.59 80 SER A CA 1
ATOM 608 C C . SER A 1 80 ? 11.849 -5.135 -0.862 1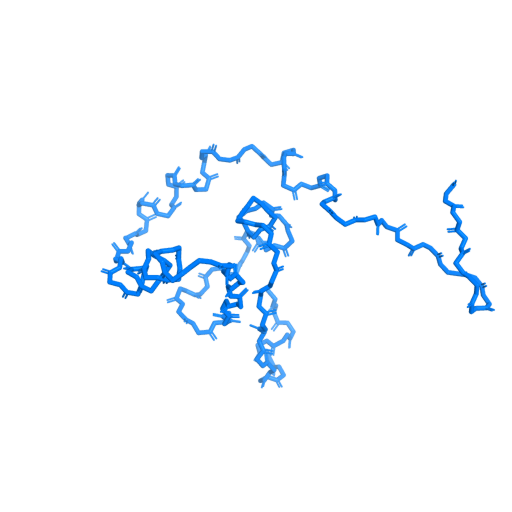.00 55.59 80 SER A C 1
ATOM 610 O O . SER A 1 80 ? 11.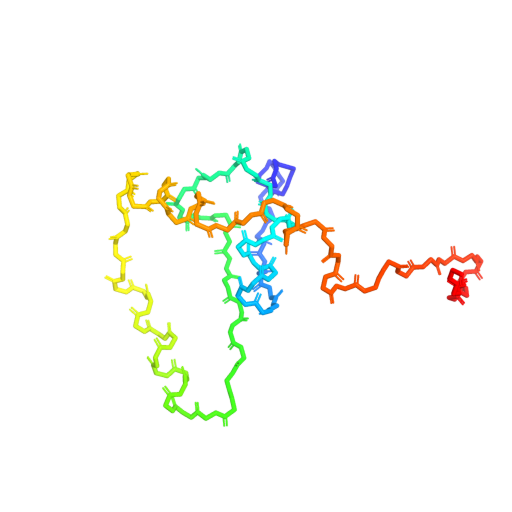948 -5.582 0.282 1.00 55.59 80 SER A O 1
ATOM 612 N N . PHE A 1 81 ? 11.812 -5.928 -1.941 1.00 62.34 81 PHE A N 1
ATOM 613 C CA . PHE A 1 81 ? 11.970 -7.375 -1.935 1.00 62.34 81 PHE A CA 1
ATOM 614 C C . PHE A 1 81 ? 13.284 -7.798 -2.608 1.00 62.34 81 PHE A C 1
ATOM 616 O O . PHE A 1 81 ? 13.612 -7.298 -3.687 1.00 62.34 81 PHE A O 1
ATOM 623 N N . PRO A 1 82 ? 14.017 -8.767 -2.030 1.00 68.12 82 PRO A N 1
ATOM 624 C CA . PRO A 1 82 ? 15.210 -9.309 -2.664 1.00 68.12 82 PRO A CA 1
ATOM 625 C C . PRO A 1 82 ? 14.846 -10.000 -3.985 1.00 68.12 82 PRO A C 1
ATOM 627 O O . PRO A 1 82 ? 13.916 -10.808 -4.032 1.00 68.12 82 PRO A O 1
ATOM 630 N N . GLN A 1 83 ? 15.616 -9.745 -5.048 1.00 72.25 83 GLN A N 1
ATOM 631 C CA . GLN A 1 83 ? 15.535 -10.540 -6.278 1.00 72.25 83 GLN A CA 1
ATOM 632 C C . GLN A 1 83 ? 16.081 -11.945 -6.016 1.00 72.25 83 GLN A C 1
ATOM 634 O O . GLN A 1 83 ? 17.275 -12.220 -6.160 1.00 72.25 83 GLN A O 1
ATOM 639 N N . MET A 1 84 ? 15.193 -12.843 -5.595 1.00 77.94 84 MET A N 1
ATOM 640 C CA . MET A 1 84 ? 15.541 -14.232 -5.343 1.00 77.94 84 MET A CA 1
ATOM 641 C C . MET A 1 84 ? 15.804 -14.935 -6.676 1.00 77.94 84 MET A C 1
ATOM 643 O O . MET A 1 84 ? 14.920 -15.043 -7.524 1.00 77.94 84 MET A O 1
ATOM 647 N N . LYS A 1 85 ? 17.035 -15.405 -6.873 1.00 83.25 85 LYS A N 1
ATOM 648 C CA . LYS A 1 85 ? 17.409 -16.193 -8.045 1.00 83.25 85 LYS A CA 1
ATOM 649 C C . LYS A 1 85 ? 17.290 -17.674 -7.693 1.00 83.25 85 LYS A C 1
ATOM 651 O O . LYS A 1 85 ? 17.679 -18.092 -6.605 1.00 83.25 85 LYS A O 1
ATOM 656 N N . PHE A 1 86 ? 16.777 -18.475 -8.620 1.00 87.81 86 PHE A N 1
ATOM 657 C CA . PHE A 1 86 ? 16.648 -19.921 -8.452 1.00 87.81 86 PHE A CA 1
ATOM 658 C C . PHE A 1 86 ? 17.351 -20.644 -9.598 1.00 87.81 86 PHE A C 1
ATOM 660 O O . PHE A 1 86 ? 17.234 -20.244 -10.754 1.00 87.81 86 PHE A O 1
ATOM 667 N N . LYS A 1 87 ? 18.055 -21.73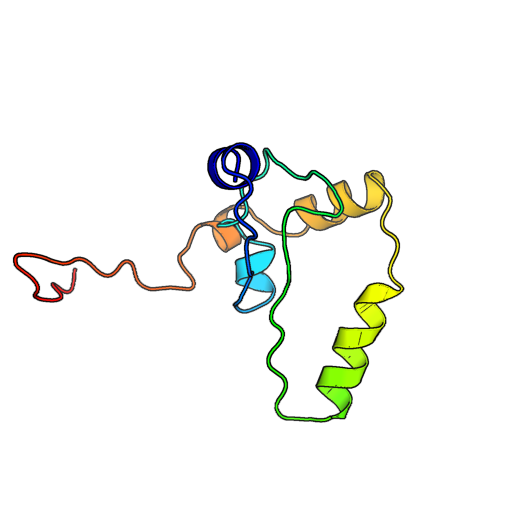4 -9.289 1.00 89.50 87 LYS A N 1
ATOM 668 C CA . LYS A 1 87 ? 18.604 -22.661 -10.285 1.00 89.50 87 LYS A CA 1
ATOM 669 C C . LYS A 1 87 ? 18.350 -24.086 -9.818 1.00 89.50 87 LYS A C 1
ATOM 671 O O . LYS A 1 87 ? 18.722 -24.442 -8.706 1.00 89.50 87 LYS A O 1
ATOM 676 N N . ASN A 1 88 ? 17.701 -24.889 -10.663 1.00 88.69 88 ASN A N 1
ATOM 677 C CA . ASN A 1 88 ? 17.353 -26.288 -10.378 1.00 88.69 88 ASN A CA 1
ATOM 678 C C . ASN A 1 88 ? 16.615 -2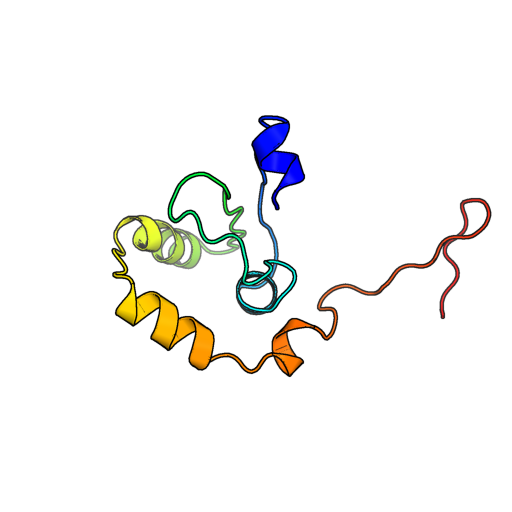6.475 -9.036 1.00 88.69 88 ASN A C 1
ATOM 680 O O . ASN A 1 88 ? 16.926 -27.381 -8.271 1.00 88.69 88 ASN A O 1
ATOM 684 N N . GLY A 1 89 ? 15.670 -25.582 -8.724 1.00 85.31 89 GLY A N 1
ATOM 685 C CA . GLY A 1 89 ? 14.893 -25.629 -7.479 1.00 85.31 89 GLY A CA 1
ATOM 686 C C . GLY A 1 89 ? 15.626 -25.128 -6.228 1.00 85.31 89 GLY A C 1
ATOM 687 O O . GLY A 1 89 ? 15.034 -25.111 -5.154 1.00 85.31 89 GLY A O 1
ATOM 688 N N . VAL A 1 90 ? 16.880 -24.683 -6.345 1.00 88.56 90 VAL A N 1
ATOM 689 C CA . VAL A 1 90 ? 17.669 -24.151 -5.225 1.00 88.56 90 VAL A CA 1
ATOM 690 C C . VAL A 1 90 ? 17.769 -22.632 -5.328 1.00 88.56 90 VAL A C 1
ATOM 692 O O . VAL A 1 90 ? 18.047 -22.097 -6.404 1.00 88.56 90 VAL A O 1
ATOM 695 N N . VAL A 1 91 ? 17.569 -21.939 -4.202 1.00 86.50 91 VAL A N 1
ATOM 696 C CA . VAL A 1 91 ? 17.831 -20.497 -4.090 1.00 86.50 91 VAL A CA 1
ATOM 697 C C . VAL A 1 91 ? 19.329 -20.260 -4.256 1.00 86.50 91 VAL A C 1
ATOM 699 O O . VAL A 1 91 ? 20.131 -20.699 -3.432 1.00 86.50 91 VAL A O 1
ATOM 702 N N . ILE A 1 92 ? 19.705 -19.541 -5.306 1.00 85.00 92 ILE A N 1
ATOM 703 C CA . ILE A 1 92 ? 21.062 -19.045 -5.504 1.00 85.00 92 ILE A CA 1
ATOM 704 C C . ILE A 1 92 ? 21.096 -17.595 -5.018 1.00 85.00 92 ILE A C 1
ATOM 706 O O . ILE A 1 92 ? 20.332 -16.744 -5.475 1.00 85.00 92 ILE A O 1
ATOM 710 N N . ARG A 1 93 ? 21.946 -17.313 -4.028 1.00 74.88 93 ARG A N 1
ATOM 711 C CA . ARG A 1 93 ? 22.214 -15.922 -3.647 1.00 74.88 93 ARG A CA 1
ATOM 712 C C . ARG A 1 93 ? 23.032 -15.274 -4.775 1.00 74.88 93 ARG A C 1
ATOM 714 O O . ARG A 1 93 ? 23.807 -15.995 -5.408 1.00 74.88 93 ARG A O 1
ATOM 721 N N . PRO A 1 94 ? 22.807 -13.985 -5.082 1.00 60.69 94 PRO A N 1
ATOM 722 C CA . PRO A 1 94 ? 23.679 -13.254 -5.993 1.00 60.69 94 PRO A CA 1
ATOM 723 C C . PRO A 1 94 ? 25.130 -13.255 -5.506 1.00 60.69 94 PRO A C 1
ATOM 725 O O . PRO A 1 94 ? 25.343 -13.330 -4.272 1.00 60.69 94 PRO A O 1
#

Secondary structure (DSSP, 8-state):
-HHHHHTT--EEE-S-HHHHHTTSS-TT---TTTSEEE----SSHHHHHHHHGGGG----HHHHHHHHHTS-THHHHS-SS---EEETTEEEP-

pLDDT: mean 73.57, std 14.98, range [44.66, 95.56]

Sequence (94 aa):
MPTARELEIDVVAFGTAHGLLGGTFSKDKVDHGNAHIPLIGARKVNQLRESIKSLEVHLNENDVKRIEKAIPEAEISEGSFPQMKFKNGVVIRP

Foldseek 3Di:
DVVCVVVVHAAEDDDPVLQVLFAVPDPPDCPPDGRYDYDDDDPDPVVVVVVVCVVVDDDDPVNVVVSNVVRDNVSRPPDPDDPFDDDPNDTDDD

Organism: NCBI:txid2048548